Protein AF-A0A1H3NJE5-F1 (afdb_monomer_lite)

Radius of gyration: 24.66 Å; chains: 1; bounding box: 71×72×40 Å

InterPro domains:
  IPR036648 Nitrile hydratase alpha /Thiocyanate hydrolase gamma superfamily [SSF56209] (26-104)

Organism: NCBI:txid576131

Sequence (129 aa):
MTPSKSTALVPFSGTNNTLAKHGSSLHAQPLLAGEDVTLHNREEVRKHLPDILGRALARAWLDPEFERHFSTRPLVALEDSGVHLPSTMLIEVTKSVADRPKIVVYEQQPGSKFKSRVLYLQLVMVAGK

Foldseek 3Di:
DDDDDDDDDDDDPPPPDPPPPPPDDDPLDAALVNAQDADDDLVSCLVPVQSSVVSLVVVVVVDVVLVVCCQVPVQVSNVSNRYHYPPQKDWHWDDDPPAFTKIWIWGHDPPDPDTHTSDMDTDDDDDDD

Structure (mmCIF, N/CA/C/O backbone):
data_AF-A0A1H3NJE5-F1
#
_entry.id   AF-A0A1H3NJE5-F1
#
loop_
_atom_site.group_PDB
_atom_site.id
_atom_site.type_symbol
_atom_site.label_atom_id
_atom_site.label_alt_id
_atom_site.label_comp_id
_atom_site.label_asym_id
_atom_site.label_entity_id
_atom_site.label_seq_id
_atom_site.pdbx_PDB_ins_code
_atom_site.Cartn_x
_atom_site.Cartn_y
_atom_site.Cartn_z
_atom_site.occupancy
_atom_site.B_iso_or_equiv
_atom_site.auth_seq_id
_atom_site.auth_comp_id
_atom_site.auth_asym_id
_atom_site.auth_atom_id
_atom_site.pdbx_PDB_model_num
ATOM 1 N N . MET A 1 1 ? 51.772 -56.158 -25.514 1.00 49.06 1 MET A N 1
ATOM 2 C CA . MET A 1 1 ? 50.384 -56.645 -25.354 1.00 49.06 1 MET A CA 1
ATOM 3 C C . MET A 1 1 ? 49.848 -56.129 -24.026 1.00 49.06 1 MET A C 1
ATOM 5 O O . MET A 1 1 ? 50.225 -56.692 -23.015 1.00 49.06 1 MET A O 1
ATOM 9 N N . THR A 1 2 ? 49.061 -55.048 -24.037 1.00 50.75 2 THR A N 1
ATOM 10 C CA . THR A 1 2 ? 48.253 -54.462 -22.934 1.00 50.75 2 THR A CA 1
ATOM 11 C C . THR A 1 2 ? 47.510 -53.231 -23.515 1.00 50.75 2 THR A C 1
ATOM 13 O O . THR A 1 2 ? 47.952 -52.708 -24.538 1.00 50.75 2 THR A O 1
ATOM 16 N N . PRO A 1 3 ? 46.383 -52.763 -22.948 1.00 51.16 3 PRO A N 1
ATOM 17 C CA . PRO A 1 3 ? 45.066 -53.392 -23.031 1.00 51.16 3 PRO A CA 1
ATOM 18 C C . PRO A 1 3 ? 44.023 -52.479 -23.718 1.00 51.16 3 PRO A C 1
ATOM 20 O O . PRO A 1 3 ? 44.130 -51.254 -23.722 1.00 51.16 3 PRO A O 1
ATOM 23 N N . SER A 1 4 ? 42.985 -53.094 -24.289 1.00 54.62 4 SER A N 1
ATOM 24 C CA . SER A 1 4 ? 41.885 -52.417 -24.988 1.00 54.62 4 SER A CA 1
ATOM 25 C C . SER A 1 4 ? 40.991 -51.644 -24.008 1.00 54.62 4 SER A C 1
ATOM 27 O O . SER A 1 4 ? 40.409 -52.227 -23.092 1.00 54.62 4 SER A O 1
ATOM 29 N N . LYS A 1 5 ? 40.897 -50.321 -24.179 1.00 51.47 5 LYS A N 1
ATOM 30 C CA . LYS A 1 5 ? 40.091 -49.420 -23.344 1.00 51.47 5 LYS A CA 1
ATOM 31 C C . LYS A 1 5 ? 38.664 -49.381 -23.898 1.00 51.47 5 LYS A C 1
ATOM 33 O O . LYS A 1 5 ? 38.393 -48.699 -24.879 1.00 51.47 5 LYS A O 1
ATOM 38 N N . SER A 1 6 ? 37.775 -50.158 -23.288 1.00 57.91 6 SER A N 1
ATOM 39 C CA . SER A 1 6 ? 36.367 -50.263 -23.677 1.00 57.91 6 SER A CA 1
ATOM 40 C C . SER A 1 6 ? 35.619 -48.954 -23.383 1.00 57.91 6 SER A C 1
ATOM 42 O O . SER A 1 6 ? 35.463 -48.571 -22.225 1.00 57.91 6 SER A O 1
ATOM 44 N N . THR A 1 7 ? 35.171 -48.246 -24.422 1.00 64.88 7 THR A N 1
ATOM 45 C CA . THR A 1 7 ? 34.287 -47.071 -24.334 1.00 64.88 7 THR A CA 1
ATOM 46 C C . THR A 1 7 ? 32.840 -47.503 -24.545 1.00 64.88 7 THR A C 1
ATOM 48 O O . THR A 1 7 ? 32.271 -47.306 -25.617 1.00 64.88 7 THR A O 1
ATOM 51 N N . ALA A 1 8 ? 32.246 -48.134 -23.535 1.00 65.69 8 ALA A N 1
ATOM 52 C CA . ALA A 1 8 ? 30.813 -48.403 -23.531 1.00 65.69 8 ALA A CA 1
ATOM 53 C C . ALA A 1 8 ? 30.066 -47.191 -22.951 1.00 65.69 8 ALA A C 1
ATOM 55 O O . ALA A 1 8 ? 30.361 -46.742 -21.843 1.00 65.69 8 ALA A O 1
ATOM 56 N N . LEU A 1 9 ? 29.109 -46.656 -23.711 1.00 61.66 9 LEU A N 1
ATOM 57 C CA . LEU A 1 9 ? 28.190 -45.614 -23.260 1.00 61.66 9 LEU A CA 1
ATOM 58 C C . LEU A 1 9 ? 27.214 -46.217 -22.242 1.00 61.66 9 LEU A C 1
ATOM 60 O O . LEU A 1 9 ? 26.449 -47.122 -22.570 1.00 61.66 9 LEU A O 1
ATOM 64 N N . VAL A 1 10 ? 27.253 -45.721 -21.006 1.00 57.97 10 VAL A N 1
ATOM 65 C CA . VAL A 1 10 ? 26.318 -46.111 -19.945 1.00 57.97 10 VAL A CA 1
ATOM 66 C C . VAL A 1 10 ? 25.054 -45.256 -20.083 1.00 57.97 10 VAL A C 1
ATOM 68 O O . VAL A 1 10 ? 25.169 -44.028 -20.095 1.00 57.97 10 VAL A O 1
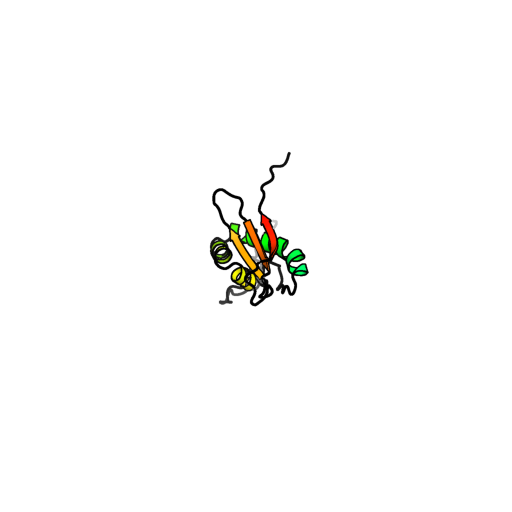ATOM 71 N N . PRO A 1 11 ? 23.850 -45.845 -20.187 1.00 56.44 11 PRO A N 1
ATOM 72 C CA . PRO A 1 11 ? 22.622 -45.068 -20.206 1.00 56.44 11 PRO A CA 1
ATOM 73 C C . PRO A 1 11 ? 22.401 -44.433 -18.829 1.00 56.44 11 PRO A C 1
ATOM 75 O O . PRO A 1 11 ? 22.252 -45.122 -17.820 1.00 56.44 11 PRO A O 1
ATOM 78 N N . PHE A 1 12 ? 22.381 -43.102 -18.789 1.00 52.62 12 PHE A N 1
ATOM 79 C CA . PHE A 1 12 ? 21.928 -42.359 -17.623 1.00 52.62 12 PHE A CA 1
ATOM 80 C C . PHE A 1 12 ? 20.402 -42.478 -17.577 1.00 52.62 12 PHE A C 1
ATOM 82 O O . PHE A 1 12 ? 19.715 -42.001 -18.481 1.00 52.62 12 PHE A O 1
ATOM 89 N N . SER A 1 13 ? 19.866 -43.154 -16.559 1.00 52.12 13 SER A N 1
ATOM 90 C CA . SER A 1 13 ? 18.427 -43.146 -16.299 1.00 52.12 13 SER A CA 1
ATOM 91 C C . SER A 1 13 ? 18.047 -41.720 -15.926 1.00 52.12 13 SER A C 1
ATOM 93 O O . SER A 1 13 ? 18.290 -41.277 -14.805 1.00 52.12 13 SER A O 1
ATOM 95 N N . GLY A 1 14 ? 17.519 -40.981 -16.899 1.00 47.94 14 GLY A N 1
ATOM 96 C CA . GLY A 1 14 ? 16.994 -39.645 -16.696 1.00 47.94 14 GLY A CA 1
ATOM 97 C C . GLY A 1 14 ? 15.845 -39.710 -15.703 1.00 47.94 14 GLY A C 1
ATOM 98 O O . GLY A 1 14 ? 14.702 -39.961 -16.080 1.00 47.94 14 GLY A O 1
ATOM 99 N N . THR A 1 15 ? 16.138 -39.450 -14.431 1.00 54.44 15 THR A N 1
ATOM 100 C CA . THR A 1 15 ? 15.153 -38.900 -13.505 1.00 54.44 15 THR A CA 1
ATOM 101 C C . THR A 1 15 ? 14.836 -37.508 -14.027 1.00 54.44 15 THR A C 1
ATOM 103 O O . THR A 1 15 ? 15.405 -36.506 -13.595 1.00 54.44 15 THR A O 1
ATOM 106 N N . ASN A 1 16 ? 13.976 -37.455 -15.041 1.00 50.56 16 ASN A N 1
ATOM 107 C CA . ASN A 1 16 ? 13.441 -36.211 -15.545 1.00 50.56 16 ASN A CA 1
ATOM 108 C C . ASN A 1 16 ? 12.477 -35.717 -14.480 1.00 50.56 16 ASN A C 1
ATOM 110 O O . ASN A 1 16 ? 11.303 -36.082 -14.442 1.00 50.56 16 ASN A O 1
ATOM 114 N N . ASN A 1 17 ? 13.065 -34.931 -13.579 1.00 54.47 17 ASN A N 1
ATOM 115 C CA . ASN A 1 17 ? 12.429 -33.927 -12.758 1.00 54.47 17 ASN A CA 1
ATOM 116 C C . ASN A 1 17 ? 11.204 -33.423 -13.520 1.00 54.47 17 ASN A C 1
ATOM 118 O O . ASN A 1 17 ? 11.340 -32.903 -14.632 1.00 54.47 17 ASN A O 1
ATOM 122 N N . THR A 1 18 ? 10.013 -33.684 -12.987 1.00 46.56 18 THR A N 1
ATOM 123 C CA . THR A 1 18 ? 8.767 -33.224 -13.581 1.00 46.56 18 THR A CA 1
ATOM 124 C C . THR A 1 18 ? 8.809 -31.705 -13.562 1.00 46.56 18 THR A C 1
ATOM 126 O O . THR A 1 18 ? 8.432 -31.077 -12.576 1.00 46.56 18 THR A O 1
ATOM 129 N N . LEU A 1 19 ? 9.315 -31.115 -14.646 1.00 51.72 19 LEU A N 1
ATOM 130 C CA . LEU A 1 19 ? 9.046 -29.744 -15.029 1.00 51.72 19 LEU A CA 1
ATOM 131 C C . LEU A 1 19 ? 7.531 -29.633 -14.999 1.00 51.72 19 LEU A C 1
ATOM 133 O O . LEU A 1 19 ? 6.845 -30.189 -15.861 1.00 51.72 19 LEU A O 1
ATOM 137 N N . ALA A 1 20 ? 7.030 -29.022 -13.925 1.00 50.72 20 ALA A N 1
ATOM 138 C CA . ALA A 1 20 ? 5.627 -28.753 -13.738 1.00 50.72 20 ALA A CA 1
ATOM 139 C C . ALA A 1 20 ? 5.157 -28.063 -15.011 1.00 50.72 20 ALA A C 1
ATOM 141 O O . ALA A 1 20 ? 5.570 -26.951 -15.344 1.00 50.72 20 ALA A O 1
ATOM 142 N N . LYS A 1 21 ? 4.361 -28.814 -15.765 1.00 42.66 21 LYS A N 1
ATOM 143 C CA . LYS A 1 21 ? 3.643 -28.378 -16.944 1.00 42.66 21 LYS A CA 1
ATOM 144 C C . LYS A 1 21 ? 2.975 -27.067 -16.537 1.00 42.66 21 LYS A C 1
ATOM 146 O O . LYS A 1 21 ? 2.066 -27.094 -15.712 1.00 42.66 21 LYS A O 1
ATOM 151 N N . HIS A 1 22 ? 3.455 -25.936 -17.055 1.00 40.53 22 HIS A N 1
ATOM 152 C CA . HIS A 1 22 ? 2.790 -24.638 -16.934 1.00 40.53 22 HIS A CA 1
ATOM 153 C C . HIS A 1 22 ? 1.521 -24.706 -17.798 1.00 40.53 22 HIS A C 1
ATOM 155 O O . HIS A 1 22 ? 1.410 -24.114 -18.866 1.00 40.53 22 HIS A O 1
ATOM 161 N N . GLY A 1 23 ? 0.590 -25.564 -17.386 1.00 34.81 23 GLY A N 1
ATOM 162 C CA . GLY A 1 23 ? -0.778 -25.536 -17.841 1.00 34.81 23 GLY A CA 1
ATOM 163 C C . GLY A 1 23 ? -1.404 -24.342 -17.158 1.00 34.81 23 GLY A C 1
ATOM 164 O O . GLY A 1 23 ? -1.546 -24.368 -15.944 1.00 34.81 23 GLY A O 1
ATOM 165 N N . SER A 1 24 ? -1.672 -23.301 -17.943 1.00 46.28 24 SER A N 1
ATOM 166 C CA . SER A 1 24 ? -2.752 -22.325 -17.785 1.00 46.28 24 SER A CA 1
ATOM 167 C C . SER A 1 24 ? -3.399 -22.275 -16.394 1.00 46.28 24 SER A C 1
ATOM 169 O O . SER A 1 24 ? -4.583 -22.560 -16.241 1.00 46.28 24 SER A O 1
ATOM 171 N N . SER A 1 25 ? -2.621 -21.920 -15.376 1.00 41.22 25 SER A N 1
ATOM 172 C CA . SER A 1 25 ? -3.142 -21.539 -14.075 1.00 41.22 25 SER A CA 1
ATOM 173 C C . SER A 1 25 ? -3.239 -20.033 -14.124 1.00 41.22 25 SER A C 1
ATOM 175 O O . SER A 1 25 ? -2.255 -19.375 -14.462 1.00 41.22 25 SER A O 1
ATOM 177 N N . LEU A 1 26 ? -4.424 -19.505 -13.829 1.00 46.12 26 LEU A N 1
ATOM 178 C CA . LEU A 1 26 ? -4.655 -18.111 -13.455 1.00 46.12 26 LEU A CA 1
ATOM 179 C C . LEU A 1 26 ? -3.388 -17.575 -12.780 1.00 46.12 26 LEU A C 1
ATOM 181 O O . LEU A 1 26 ? -2.938 -18.205 -11.823 1.00 46.12 26 LEU A O 1
ATOM 185 N N . HIS A 1 27 ? -2.766 -16.533 -13.346 1.00 45.84 27 HIS A N 1
ATOM 186 C CA . HIS A 1 27 ? -1.509 -15.960 -12.862 1.00 45.84 27 HIS A CA 1
ATOM 187 C C . HIS A 1 27 ? -1.581 -15.795 -11.341 1.00 45.84 27 HIS A C 1
ATOM 189 O O . HIS A 1 27 ? -2.172 -14.834 -10.855 1.00 45.84 27 HIS A O 1
ATOM 195 N N . ALA A 1 28 ? -1.018 -16.745 -10.590 1.00 56.28 28 ALA A N 1
ATOM 196 C CA . ALA A 1 28 ? -0.899 -16.628 -9.151 1.00 56.28 28 ALA A CA 1
ATOM 197 C C . ALA A 1 28 ? 0.128 -15.522 -8.941 1.00 56.28 28 ALA A C 1
ATOM 199 O O . ALA A 1 28 ? 1.331 -15.737 -9.112 1.00 56.28 28 ALA A O 1
ATOM 200 N N . GLN A 1 29 ? -0.358 -14.302 -8.723 1.00 64.81 29 GLN A N 1
ATOM 201 C CA . GLN A 1 29 ? 0.517 -13.176 -8.473 1.00 64.81 29 GLN A CA 1
ATOM 202 C C . GLN A 1 29 ? 1.359 -13.501 -7.234 1.00 64.81 29 GLN A C 1
ATOM 204 O O . GLN A 1 29 ? 0.839 -14.079 -6.277 1.00 64.81 29 GLN A O 1
ATOM 209 N N . PRO A 1 30 ? 2.660 -13.178 -7.236 1.00 71.75 30 PRO A N 1
ATOM 210 C CA . PRO A 1 30 ? 3.498 -13.429 -6.077 1.00 71.75 30 PRO A CA 1
ATOM 211 C C . PRO A 1 30 ? 2.934 -12.683 -4.861 1.00 71.75 30 PRO A C 1
ATOM 213 O O . PRO A 1 30 ? 2.725 -11.467 -4.917 1.00 71.75 30 PRO A O 1
ATOM 216 N N . LEU A 1 31 ? 2.689 -13.428 -3.779 1.00 81.06 31 LEU A N 1
ATOM 217 C CA . LEU A 1 31 ? 2.124 -12.904 -2.536 1.00 81.06 31 LEU A CA 1
ATOM 218 C C . LEU A 1 31 ? 3.062 -11.859 -1.933 1.00 81.06 31 LEU A C 1
ATOM 220 O O . LEU A 1 31 ? 4.252 -12.116 -1.736 1.00 81.06 31 LEU A O 1
ATOM 224 N N . LEU A 1 32 ? 2.529 -10.682 -1.603 1.00 79.31 32 LEU A N 1
ATOM 225 C CA . LEU A 1 32 ? 3.351 -9.586 -1.084 1.00 79.31 32 LEU A CA 1
ATOM 226 C C . LEU A 1 32 ? 3.864 -9.854 0.325 1.00 79.31 32 LEU A C 1
ATOM 228 O O . LEU A 1 32 ? 4.929 -9.357 0.663 1.00 79.31 32 LEU A O 1
ATOM 232 N N . ALA A 1 33 ? 3.142 -10.611 1.148 1.00 72.75 33 ALA A N 1
ATOM 233 C CA . ALA A 1 33 ? 3.570 -10.981 2.496 1.00 72.75 33 ALA A CA 1
ATOM 234 C C . ALA A 1 33 ? 4.175 -12.396 2.576 1.00 72.75 33 ALA A C 1
ATOM 236 O O . ALA A 1 33 ? 4.537 -12.839 3.659 1.00 72.75 33 ALA A O 1
ATOM 237 N N . GLY A 1 34 ? 4.298 -13.104 1.446 1.00 77.94 34 GLY A N 1
ATOM 238 C CA . GLY A 1 34 ? 4.674 -14.524 1.400 1.00 77.94 34 GLY A CA 1
ATOM 239 C C . GLY A 1 34 ? 3.528 -15.483 1.748 1.00 77.94 34 GLY A C 1
ATOM 240 O O . GLY A 1 34 ? 3.544 -16.629 1.309 1.00 77.94 34 GLY A O 1
ATOM 241 N N . GLU A 1 35 ? 2.512 -14.994 2.453 1.00 81.38 35 GLU A N 1
ATOM 242 C CA . GLU A 1 35 ? 1.254 -15.666 2.768 1.00 81.38 35 GLU A CA 1
ATOM 243 C C . GLU A 1 35 ? 0.070 -14.713 2.546 1.00 81.38 35 GLU A C 1
ATOM 245 O O . GLU A 1 35 ? 0.267 -13.522 2.283 1.00 81.38 35 GLU A O 1
ATOM 250 N N . ASP A 1 36 ? -1.146 -15.250 2.626 1.00 87.31 36 ASP A N 1
ATOM 251 C CA . ASP A 1 36 ? -2.374 -14.459 2.598 1.00 87.31 36 ASP A CA 1
ATOM 252 C C . ASP A 1 36 ? -2.593 -13.807 3.974 1.00 87.31 36 ASP A C 1
ATOM 254 O O . ASP A 1 36 ? -2.685 -14.494 4.995 1.00 87.31 36 ASP A O 1
ATOM 258 N N . VAL A 1 37 ? -2.612 -12.474 4.017 1.00 88.81 37 VAL A N 1
ATOM 259 C CA . VAL A 1 37 ? -2.680 -11.684 5.248 1.00 88.81 37 VAL A CA 1
ATOM 260 C C . VAL A 1 37 ? -3.941 -10.838 5.240 1.00 88.81 37 VAL A C 1
ATOM 262 O O . VAL A 1 37 ? -4.090 -9.909 4.446 1.00 88.81 37 VAL A O 1
ATOM 265 N N . THR A 1 38 ? -4.819 -11.101 6.205 1.00 91.31 38 THR A N 1
ATOM 266 C CA . THR A 1 38 ? -5.989 -10.264 6.477 1.00 91.31 38 THR A CA 1
ATOM 267 C C . THR A 1 38 ? -5.740 -9.406 7.710 1.00 91.31 38 THR A C 1
ATOM 269 O O . THR A 1 38 ? -5.462 -9.921 8.789 1.00 91.31 38 THR A O 1
ATOM 272 N N . LEU A 1 39 ? -5.837 -8.088 7.546 1.00 90.44 39 LEU A N 1
ATOM 273 C CA . LEU A 1 39 ? -5.696 -7.107 8.618 1.00 90.44 39 LEU A CA 1
ATOM 274 C C . LEU A 1 39 ? -7.092 -6.663 9.062 1.00 90.44 39 LEU A C 1
ATOM 276 O O . LEU A 1 39 ? -7.913 -6.259 8.237 1.00 90.44 39 LEU A O 1
ATOM 280 N N . HIS A 1 40 ? -7.369 -6.717 10.363 1.00 89.19 40 HIS A N 1
ATOM 281 C CA . HIS A 1 40 ? -8.714 -6.455 10.886 1.00 89.19 40 HIS A CA 1
ATOM 282 C C . HIS A 1 40 ? -8.857 -5.086 11.549 1.00 89.19 40 HIS A C 1
ATOM 284 O O . HIS A 1 40 ? -9.947 -4.514 11.555 1.00 89.19 40 HIS A O 1
ATOM 290 N N . ASN A 1 41 ? -7.774 -4.553 12.114 1.00 88.94 41 ASN A N 1
ATOM 291 C CA . ASN A 1 41 ? -7.799 -3.329 12.909 1.00 88.94 41 ASN A CA 1
ATOM 292 C C . ASN A 1 41 ? -6.682 -2.348 12.517 1.00 88.94 41 ASN A C 1
ATOM 294 O O . ASN A 1 41 ? -5.761 -2.647 11.752 1.00 88.94 41 ASN A O 1
ATOM 298 N N . ARG A 1 42 ? -6.786 -1.130 13.050 1.00 89.00 42 ARG A N 1
ATOM 299 C CA . ARG A 1 42 ? -5.844 -0.037 12.796 1.00 89.00 42 ARG A CA 1
ATOM 300 C C . ARG A 1 42 ? -4.437 -0.362 13.306 1.00 89.00 42 ARG A C 1
ATOM 302 O O . ARG A 1 42 ? -3.450 0.051 12.693 1.00 89.00 42 ARG A O 1
ATOM 309 N N . GLU A 1 43 ? -4.333 -1.065 14.425 1.00 89.62 43 GLU A N 1
ATOM 310 C CA . GLU A 1 43 ? -3.079 -1.413 15.090 1.00 89.62 43 GLU A CA 1
ATOM 311 C C . GLU A 1 43 ? -2.251 -2.393 14.246 1.00 89.62 43 GLU A C 1
ATOM 313 O O . GLU A 1 43 ? -1.058 -2.167 14.029 1.00 89.62 43 GLU A O 1
ATOM 318 N N . GLU A 1 44 ? -2.890 -3.429 13.706 1.00 90.81 44 GLU A N 1
ATOM 319 C CA . GLU A 1 44 ? -2.309 -4.405 12.780 1.00 90.81 44 GLU A CA 1
ATOM 320 C C . GLU A 1 44 ? -1.874 -3.737 11.484 1.00 90.81 44 GLU A C 1
ATOM 322 O O . GLU A 1 44 ? -0.739 -3.933 11.044 1.00 90.81 44 GLU A O 1
ATOM 327 N N . VAL A 1 45 ? -2.728 -2.877 10.920 1.00 91.00 45 VAL A N 1
ATOM 328 C CA . VAL A 1 45 ? -2.377 -2.071 9.748 1.00 91.00 45 VAL A CA 1
ATOM 329 C C . VAL A 1 45 ? -1.121 -1.253 10.027 1.00 91.00 45 VAL A C 1
ATOM 331 O O . VAL A 1 45 ? -0.171 -1.287 9.251 1.00 91.00 45 VAL A O 1
ATOM 334 N N . ARG A 1 46 ? -1.042 -0.567 11.167 1.00 90.06 46 ARG A N 1
ATOM 335 C CA . ARG A 1 46 ? 0.139 0.234 11.508 1.00 90.06 46 ARG A CA 1
ATOM 336 C C . ARG A 1 46 ? 1.403 -0.609 11.706 1.00 90.06 46 ARG A C 1
ATOM 338 O O . ARG A 1 46 ? 2.495 -0.116 11.424 1.00 90.06 46 ARG A O 1
ATOM 345 N N . LYS A 1 47 ? 1.267 -1.842 12.196 1.00 91.00 47 LYS A N 1
ATOM 346 C CA . LYS A 1 47 ? 2.388 -2.740 12.497 1.00 91.00 47 LYS A CA 1
ATOM 347 C C . LYS A 1 47 ? 2.925 -3.463 11.258 1.00 91.00 47 LYS A C 1
ATOM 349 O O . LYS A 1 47 ? 4.139 -3.534 11.095 1.00 91.00 47 LYS A O 1
ATOM 354 N N . HIS A 1 48 ? 2.046 -3.987 10.406 1.00 90.81 48 HIS A N 1
ATOM 355 C CA . HIS A 1 48 ? 2.410 -4.893 9.308 1.00 90.81 48 HIS A CA 1
ATOM 356 C C . HIS A 1 48 ? 2.436 -4.210 7.939 1.00 90.81 48 HIS A C 1
ATOM 358 O O . HIS A 1 48 ? 3.282 -4.531 7.101 1.00 90.81 48 HIS A O 1
ATOM 364 N N . LEU A 1 49 ? 1.550 -3.236 7.708 1.00 91.25 49 LEU A N 1
ATOM 365 C CA . LEU A 1 49 ? 1.420 -2.602 6.399 1.00 91.25 49 LEU A CA 1
ATOM 366 C C . LEU A 1 49 ? 2.698 -1.880 5.925 1.00 91.25 49 LEU A C 1
ATOM 368 O O . LEU A 1 49 ? 2.967 -1.954 4.731 1.00 91.25 49 LEU A O 1
ATOM 372 N N . PRO A 1 50 ? 3.529 -1.233 6.774 1.00 91.25 50 PRO A N 1
ATOM 373 C CA . PRO A 1 50 ? 4.766 -0.600 6.304 1.00 91.25 50 PRO A CA 1
ATOM 374 C C . PRO A 1 50 ? 5.724 -1.558 5.585 1.00 91.25 50 PRO A C 1
ATOM 376 O O . PRO A 1 50 ? 6.289 -1.207 4.552 1.00 91.25 50 PRO A O 1
ATOM 379 N N . ASP A 1 51 ? 5.883 -2.770 6.113 1.00 90.19 51 ASP A N 1
ATOM 380 C CA . ASP A 1 51 ? 6.772 -3.795 5.564 1.00 90.19 51 ASP A CA 1
ATOM 381 C C . ASP A 1 51 ? 6.204 -4.393 4.262 1.00 90.19 51 ASP A C 1
ATOM 383 O O . ASP A 1 51 ? 6.903 -4.505 3.252 1.00 90.19 51 ASP A O 1
ATOM 387 N N . ILE A 1 52 ? 4.892 -4.656 4.234 1.00 92.00 52 ILE A N 1
ATOM 388 C CA . ILE A 1 52 ? 4.165 -5.095 3.031 1.00 92.00 52 ILE A CA 1
ATOM 389 C C . ILE A 1 52 ? 4.253 -4.046 1.916 1.00 92.00 52 ILE A C 1
ATOM 391 O O . ILE A 1 52 ? 4.567 -4.378 0.773 1.00 92.00 52 ILE A O 1
ATOM 395 N N . LEU A 1 53 ? 4.015 -2.772 2.237 1.00 90.62 53 LEU A N 1
ATOM 396 C CA . LEU A 1 53 ? 4.134 -1.669 1.283 1.00 90.62 53 LEU A CA 1
ATOM 397 C C . LEU A 1 53 ? 5.576 -1.508 0.790 1.00 90.62 53 LEU A C 1
ATOM 399 O O . LEU A 1 53 ? 5.778 -1.175 -0.374 1.00 90.62 53 LEU A O 1
ATOM 403 N N . GLY A 1 54 ? 6.575 -1.784 1.634 1.00 88.06 54 GLY A N 1
ATOM 404 C CA . GLY A 1 54 ? 7.979 -1.843 1.226 1.00 88.06 54 GLY A CA 1
ATOM 405 C C . GLY A 1 54 ? 8.226 -2.894 0.139 1.00 88.06 54 GLY A C 1
ATOM 406 O O . GLY A 1 54 ? 8.827 -2.586 -0.892 1.00 88.06 54 GLY A O 1
ATOM 407 N N . ARG A 1 55 ? 7.695 -4.110 0.316 1.00 89.44 55 ARG A N 1
ATOM 408 C CA . ARG A 1 55 ? 7.754 -5.171 -0.706 1.00 89.44 55 ARG A CA 1
ATOM 409 C C . ARG A 1 55 ? 6.961 -4.820 -1.965 1.00 89.44 55 ARG A C 1
ATOM 411 O O . ARG A 1 55 ? 7.452 -5.055 -3.067 1.00 89.44 55 ARG A O 1
ATOM 418 N N . ALA A 1 56 ? 5.787 -4.205 -1.820 1.00 89.62 56 ALA A N 1
ATOM 419 C CA . ALA A 1 56 ? 4.978 -3.742 -2.949 1.00 89.62 56 ALA A CA 1
ATOM 420 C C . ALA A 1 56 ? 5.728 -2.701 -3.789 1.00 89.62 56 ALA A C 1
ATOM 422 O O . ALA A 1 56 ? 5.768 -2.797 -5.012 1.00 89.62 56 ALA A O 1
ATOM 423 N N . LEU A 1 57 ? 6.390 -1.747 -3.133 1.00 86.88 57 LEU A N 1
ATOM 424 C CA . LEU A 1 57 ? 7.222 -0.745 -3.794 1.00 86.88 57 LEU A CA 1
ATOM 425 C C . LEU A 1 57 ? 8.414 -1.375 -4.521 1.00 86.88 57 LEU A C 1
ATOM 427 O O . LEU A 1 57 ? 8.695 -1.002 -5.657 1.00 86.88 57 LEU A O 1
ATOM 431 N N . ALA A 1 58 ? 9.085 -2.349 -3.902 1.00 86.88 58 ALA A N 1
ATOM 432 C CA . ALA A 1 58 ? 10.168 -3.082 -4.551 1.00 86.88 58 ALA A CA 1
ATOM 433 C C . ALA A 1 58 ? 9.674 -3.855 -5.788 1.00 86.88 58 ALA A C 1
ATOM 435 O O . ALA A 1 58 ? 10.315 -3.808 -6.837 1.00 86.88 58 ALA A O 1
ATOM 436 N N . ARG A 1 59 ? 8.504 -4.506 -5.709 1.00 87.88 59 ARG A N 1
ATOM 437 C CA . ARG A 1 59 ? 7.875 -5.169 -6.863 1.00 87.88 59 ARG A CA 1
ATOM 438 C C . ARG A 1 59 ? 7.523 -4.168 -7.961 1.00 87.88 59 ARG A C 1
ATOM 440 O O . ARG A 1 59 ? 7.831 -4.423 -9.118 1.00 87.88 59 ARG A O 1
ATOM 447 N N . ALA A 1 60 ? 6.963 -3.014 -7.609 1.00 87.50 60 ALA A N 1
ATOM 448 C CA . ALA A 1 60 ? 6.638 -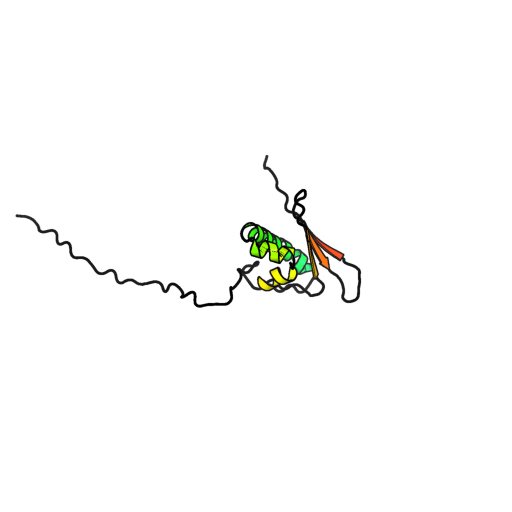1.947 -8.554 1.00 87.50 60 ALA A CA 1
ATOM 449 C C . ALA A 1 60 ? 7.871 -1.388 -9.295 1.00 87.50 60 ALA A C 1
ATOM 451 O O . ALA A 1 60 ? 7.737 -0.816 -10.372 1.00 87.50 60 ALA A O 1
ATOM 452 N N . TRP A 1 61 ? 9.084 -1.554 -8.761 1.00 84.75 61 TRP A N 1
ATOM 453 C CA . TRP A 1 61 ? 10.308 -1.210 -9.494 1.00 84.75 61 TRP A CA 1
ATOM 454 C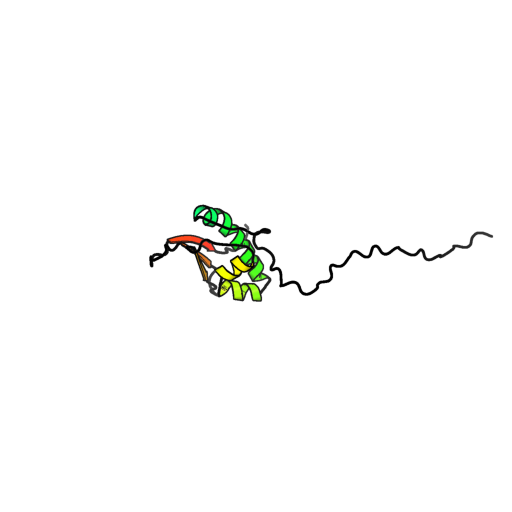 C . TRP A 1 61 ? 10.703 -2.244 -10.550 1.00 84.75 61 TRP A C 1
ATOM 456 O O . TRP A 1 61 ? 11.348 -1.887 -11.532 1.00 84.75 61 TRP A O 1
ATOM 466 N N . LEU A 1 62 ? 10.344 -3.511 -10.349 1.00 84.75 62 LEU A N 1
ATOM 467 C CA . LEU A 1 62 ? 10.707 -4.618 -11.238 1.00 84.75 62 LEU A CA 1
ATOM 468 C C . LEU A 1 62 ? 9.608 -4.937 -12.259 1.00 84.75 62 LEU A C 1
ATOM 470 O O . LEU A 1 62 ? 9.899 -5.461 -13.330 1.00 84.75 62 LEU A O 1
ATOM 474 N N . ASP A 1 63 ? 8.359 -4.621 -11.923 1.00 89.69 63 ASP A N 1
ATOM 475 C CA . ASP A 1 63 ? 7.162 -4.963 -12.683 1.00 89.69 63 ASP A CA 1
ATOM 476 C C . ASP A 1 63 ? 6.360 -3.687 -13.021 1.00 89.69 63 ASP A C 1
ATOM 478 O O . ASP A 1 63 ? 5.602 -3.183 -12.182 1.00 89.69 63 ASP A O 1
ATOM 482 N N . PRO A 1 64 ? 6.508 -3.148 -14.249 1.00 88.00 64 PRO A N 1
ATOM 483 C CA . PRO A 1 64 ? 5.792 -1.951 -14.693 1.00 88.00 64 PRO A CA 1
ATOM 484 C C . PRO A 1 64 ? 4.270 -2.126 -14.769 1.00 88.00 64 PRO A C 1
ATOM 486 O O . PRO A 1 64 ? 3.527 -1.144 -14.698 1.00 88.00 64 PRO A O 1
ATOM 489 N N . GLU A 1 65 ? 3.781 -3.355 -14.950 1.00 90.44 65 GLU A N 1
ATOM 490 C CA . GLU A 1 65 ? 2.346 -3.625 -14.984 1.00 90.44 65 GLU A CA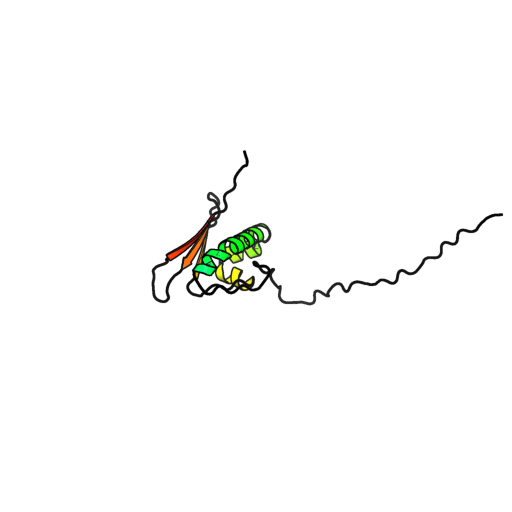 1
ATOM 491 C C . GLU A 1 65 ? 1.758 -3.529 -13.579 1.00 90.44 65 GLU A C 1
ATOM 493 O O . GLU A 1 65 ? 0.775 -2.806 -13.371 1.00 90.44 65 GLU A O 1
ATOM 498 N N . PHE A 1 66 ? 2.413 -4.171 -12.609 1.00 90.31 66 PHE A N 1
ATOM 499 C CA . PHE A 1 66 ? 2.061 -4.028 -11.202 1.00 90.31 66 PHE A CA 1
ATOM 500 C C . PHE A 1 66 ? 2.181 -2.574 -10.740 1.00 90.31 66 PHE A C 1
ATOM 502 O O . PHE A 1 66 ? 1.295 -2.089 -10.048 1.00 90.31 66 PHE A O 1
ATOM 509 N N . GLU A 1 67 ? 3.216 -1.842 -11.153 1.00 89.62 67 GLU A N 1
ATOM 510 C CA . GLU A 1 67 ? 3.388 -0.427 -10.798 1.00 89.62 67 GLU A CA 1
ATOM 511 C C . GLU A 1 67 ? 2.211 0.443 -11.246 1.00 89.62 67 GLU A C 1
ATOM 513 O O . GLU A 1 67 ? 1.674 1.228 -10.456 1.00 89.62 67 GLU A O 1
ATOM 518 N N . ARG A 1 68 ? 1.770 0.270 -12.498 1.00 90.94 68 ARG A N 1
ATOM 519 C CA . ARG A 1 68 ? 0.605 0.974 -13.042 1.00 90.94 68 ARG A CA 1
ATOM 520 C C . ARG A 1 68 ? -0.663 0.594 -12.283 1.00 90.94 68 ARG A C 1
ATOM 522 O O . ARG A 1 68 ? -1.482 1.464 -11.970 1.00 90.94 68 ARG A O 1
ATOM 529 N N . HIS A 1 69 ? -0.835 -0.694 -11.986 1.00 91.75 69 HIS A N 1
ATOM 530 C CA . HIS A 1 69 ? -2.004 -1.176 -11.260 1.00 91.75 69 HIS A CA 1
ATOM 531 C C . HIS A 1 69 ? -2.033 -0.645 -9.820 1.00 91.75 69 HIS A C 1
ATOM 533 O O . HIS A 1 69 ? -3.025 -0.054 -9.400 1.00 91.75 69 HIS A O 1
ATOM 539 N N . PHE A 1 70 ? -0.920 -0.751 -9.100 1.00 90.88 70 PHE A N 1
ATOM 540 C CA . PHE A 1 70 ? -0.768 -0.287 -7.725 1.00 90.88 70 PHE A CA 1
ATOM 541 C C . PHE A 1 70 ? -0.939 1.231 -7.599 1.00 90.88 70 PHE A C 1
ATOM 543 O O . PHE A 1 70 ? -1.538 1.709 -6.639 1.00 90.88 70 PHE A O 1
ATOM 550 N N . SER A 1 71 ? -0.484 2.003 -8.588 1.00 88.75 71 SER A N 1
ATOM 551 C CA . SER A 1 71 ? -0.632 3.464 -8.578 1.00 88.75 71 SER A CA 1
ATOM 552 C C . SER A 1 71 ? -2.066 3.930 -8.861 1.00 88.75 71 SER A C 1
ATOM 554 O O . SER A 1 71 ? -2.479 4.978 -8.370 1.00 88.75 71 SER A O 1
ATOM 556 N N . THR A 1 72 ? -2.834 3.175 -9.653 1.00 91.19 72 THR A N 1
ATOM 557 C CA . THR A 1 72 ? -4.221 3.532 -10.011 1.00 91.19 72 THR A CA 1
ATOM 558 C C . THR A 1 72 ? -5.257 2.954 -9.050 1.00 91.19 72 THR A C 1
ATOM 560 O O . THR A 1 72 ? -6.255 3.611 -8.751 1.00 91.19 72 THR A O 1
ATOM 563 N N . ARG A 1 73 ? -5.042 1.726 -8.570 1.00 92.44 73 ARG A N 1
ATOM 564 C CA . ARG A 1 73 ? -5.946 0.983 -7.683 1.00 92.44 73 ARG A CA 1
ATOM 565 C C . ARG A 1 73 ? -5.145 0.249 -6.594 1.00 92.44 73 ARG A C 1
ATOM 567 O O . ARG A 1 73 ? -5.104 -0.980 -6.591 1.00 92.44 73 ARG A O 1
ATOM 574 N N . PRO A 1 74 ? -4.542 0.972 -5.633 1.00 92.50 74 PRO A N 1
ATOM 575 C CA . PRO A 1 74 ? -3.642 0.379 -4.640 1.00 92.50 74 PRO A CA 1
ATOM 576 C C . PRO A 1 74 ? -4.304 -0.699 -3.779 1.00 92.50 74 PRO A C 1
ATOM 578 O O . PRO A 1 74 ? -3.688 -1.724 -3.522 1.00 92.50 74 PRO A O 1
ATOM 581 N N . LEU A 1 75 ? -5.561 -0.503 -3.360 1.00 92.69 75 LEU A N 1
ATOM 582 C CA . LEU A 1 75 ? -6.282 -1.492 -2.549 1.00 92.69 75 LEU A CA 1
ATOM 583 C C . LEU A 1 75 ? -6.500 -2.809 -3.303 1.00 92.69 75 LEU A C 1
ATOM 585 O O . LEU A 1 75 ? -6.243 -3.868 -2.748 1.00 92.69 75 LEU A O 1
ATOM 589 N N . VAL A 1 76 ? -6.904 -2.731 -4.575 1.00 92.44 76 VAL A N 1
ATOM 590 C CA . VAL A 1 76 ? -7.134 -3.921 -5.412 1.00 92.44 76 VAL A CA 1
ATOM 591 C C . VAL A 1 76 ? -5.817 -4.632 -5.706 1.00 92.44 76 VAL A C 1
ATOM 593 O O . VAL A 1 76 ? -5.733 -5.844 -5.595 1.00 92.44 76 VAL A O 1
ATOM 596 N N . ALA A 1 77 ? -4.753 -3.884 -6.005 1.00 92.12 77 ALA A N 1
ATOM 597 C CA . ALA A 1 77 ? -3.437 -4.470 -6.239 1.00 92.12 77 ALA A CA 1
ATOM 598 C C . ALA A 1 77 ? -2.865 -5.189 -4.998 1.00 92.12 77 ALA A C 1
ATOM 600 O O . ALA A 1 77 ? -2.143 -6.179 -5.141 1.00 92.12 77 ALA A O 1
ATOM 601 N N . LEU A 1 78 ? -3.168 -4.699 -3.790 1.00 91.75 78 LEU A N 1
ATOM 602 C CA . LEU A 1 78 ? -2.820 -5.376 -2.537 1.00 91.75 78 LEU A CA 1
ATOM 603 C C . LEU A 1 78 ? -3.659 -6.640 -2.329 1.00 91.75 78 LEU A C 1
ATOM 605 O O . LEU A 1 78 ? -3.090 -7.685 -2.025 1.00 91.75 78 LEU A O 1
ATOM 609 N N . GLU A 1 79 ? -4.968 -6.556 -2.553 1.00 92.00 79 GLU A N 1
ATOM 610 C CA . GLU A 1 79 ? -5.898 -7.684 -2.447 1.00 92.00 79 GLU A CA 1
ATOM 611 C C . GLU A 1 79 ? -5.524 -8.823 -3.408 1.00 92.00 79 GLU A C 1
ATOM 613 O O . GLU A 1 79 ? -5.341 -9.957 -2.975 1.00 92.00 79 GLU A O 1
ATOM 618 N N . ASP A 1 80 ? -5.263 -8.505 -4.679 1.00 90.62 80 ASP A N 1
ATOM 619 C CA . ASP A 1 80 ? -4.791 -9.456 -5.697 1.00 90.62 80 ASP A CA 1
ATOM 620 C C . ASP A 1 80 ? -3.460 -10.128 -5.325 1.00 90.62 80 ASP A C 1
ATOM 622 O O . ASP A 1 80 ? -3.107 -11.179 -5.862 1.00 90.62 80 ASP A O 1
ATOM 626 N N . SER A 1 81 ? -2.697 -9.502 -4.429 1.00 87.56 81 SER A N 1
ATOM 627 C CA . SER A 1 81 ? -1.424 -10.018 -3.934 1.00 87.56 81 SER A CA 1
ATOM 628 C C . SER A 1 81 ? -1.526 -10.647 -2.535 1.00 87.56 81 SER A C 1
ATOM 630 O O . SER A 1 81 ? -0.489 -10.833 -1.887 1.00 87.56 81 SER A O 1
ATOM 632 N N . GLY A 1 82 ? -2.744 -10.961 -2.075 1.00 89.75 82 GLY A N 1
ATOM 633 C CA . GLY A 1 82 ? -3.030 -11.643 -0.808 1.00 89.75 82 GLY A CA 1
ATOM 634 C C . GLY A 1 82 ? -2.952 -10.745 0.424 1.00 89.75 82 GLY A C 1
ATOM 635 O O . GLY A 1 82 ? -2.530 -11.191 1.486 1.00 89.75 82 GLY A O 1
ATOM 636 N N . VAL A 1 83 ? -3.253 -9.451 0.289 1.00 92.75 83 VAL A N 1
ATOM 637 C CA . VAL A 1 83 ? -3.268 -8.506 1.413 1.00 92.75 83 VAL A CA 1
ATOM 638 C C . VAL A 1 83 ? -4.642 -7.862 1.505 1.00 92.75 83 VAL A C 1
ATOM 640 O O . VAL A 1 83 ? -4.968 -6.936 0.760 1.00 92.75 83 VAL A O 1
ATOM 643 N N . HIS A 1 84 ? -5.430 -8.315 2.472 1.00 93.50 84 HIS A N 1
ATOM 644 C CA . HIS A 1 84 ? -6.780 -7.826 2.703 1.00 93.50 84 HIS A CA 1
ATOM 645 C C . HIS A 1 84 ? -6.782 -6.777 3.814 1.00 93.50 84 HIS A C 1
ATOM 647 O O . HIS A 1 84 ? -6.342 -7.017 4.940 1.00 93.50 84 HIS A O 1
ATOM 653 N N . LEU A 1 85 ? -7.283 -5.590 3.483 1.00 92.25 85 LEU A N 1
ATOM 654 C CA . LEU A 1 85 ? -7.415 -4.461 4.399 1.00 92.25 85 LEU A CA 1
ATOM 655 C C . LEU A 1 85 ? -8.878 -4.287 4.820 1.00 92.25 85 LEU A C 1
ATOM 657 O O . LEU A 1 85 ? -9.780 -4.598 4.039 1.00 92.25 85 LEU A O 1
ATOM 661 N N . PRO A 1 86 ? -9.142 -3.737 6.017 1.00 91.56 86 PRO A N 1
ATOM 662 C CA . PRO A 1 86 ? -10.506 -3.438 6.415 1.00 91.56 86 PRO A CA 1
ATOM 663 C C . PRO A 1 86 ? -11.083 -2.343 5.510 1.00 91.56 86 PRO A C 1
ATOM 665 O O . PRO A 1 86 ? -10.375 -1.431 5.082 1.00 91.56 86 PRO A O 1
ATOM 668 N N . SER A 1 87 ? -12.391 -2.400 5.247 1.00 89.81 87 SER A N 1
ATOM 669 C CA . SER A 1 87 ? -13.089 -1.498 4.312 1.00 89.81 87 SER A CA 1
ATOM 670 C C . SER A 1 87 ? -13.058 -0.016 4.708 1.00 89.81 87 SER A C 1
ATOM 672 O O . SER A 1 87 ? -13.398 0.853 3.909 1.00 89.81 87 SER A O 1
ATOM 674 N N . THR A 1 88 ? -12.641 0.281 5.938 1.00 91.12 88 THR A N 1
ATOM 675 C CA . THR A 1 88 ? -12.421 1.636 6.451 1.00 91.12 88 THR A CA 1
ATOM 676 C C . THR A 1 88 ? -11.086 2.237 6.007 1.00 91.12 88 THR A C 1
ATOM 678 O O . THR A 1 88 ? -10.864 3.430 6.214 1.00 91.12 88 THR A O 1
ATOM 681 N N . MET A 1 89 ? -10.184 1.449 5.415 1.00 92.44 89 MET A N 1
ATOM 682 C CA . MET A 1 89 ? -8.856 1.903 5.008 1.00 92.44 89 MET A CA 1
ATOM 683 C C . MET A 1 89 ? -8.850 2.438 3.580 1.00 92.44 89 MET A C 1
ATOM 685 O O . MET A 1 89 ? -9.465 1.891 2.669 1.00 92.44 89 MET A O 1
ATOM 689 N N . LEU A 1 90 ? -8.085 3.505 3.382 1.00 92.12 90 LEU A N 1
ATOM 690 C CA . LEU A 1 90 ? -7.847 4.133 2.092 1.00 92.12 90 LEU A CA 1
ATOM 691 C C . LEU A 1 90 ? -6.350 4.323 1.895 1.00 92.12 90 LEU A C 1
ATOM 693 O O . LEU A 1 90 ? -5.634 4.683 2.829 1.00 92.12 90 LEU A O 1
ATOM 697 N N . ILE A 1 91 ? -5.883 4.120 0.667 1.00 92.81 91 ILE A N 1
ATOM 698 C CA . ILE A 1 91 ? -4.477 4.287 0.305 1.00 92.81 91 ILE A CA 1
ATOM 699 C C . ILE A 1 91 ? -4.385 5.275 -0.846 1.00 92.81 91 ILE A C 1
ATOM 701 O O . ILE A 1 91 ? -5.041 5.111 -1.873 1.00 92.81 91 ILE A O 1
ATOM 705 N N . GLU A 1 92 ? -3.541 6.283 -0.669 1.00 90.88 92 GLU A N 1
ATOM 706 C CA . GLU A 1 92 ? -3.203 7.260 -1.696 1.00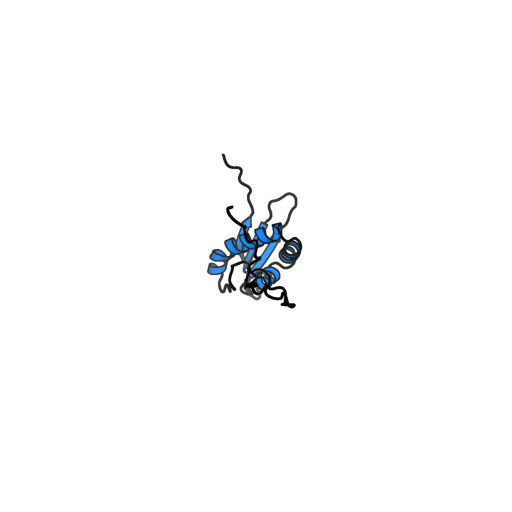 90.88 92 GLU A CA 1
ATOM 707 C C . GLU A 1 92 ? -1.714 7.113 -2.031 1.00 90.88 92 GLU A C 1
ATOM 709 O O . GLU A 1 92 ? -0.850 7.210 -1.153 1.00 90.88 92 GLU A O 1
ATOM 714 N N . VAL A 1 93 ? -1.423 6.836 -3.305 1.00 88.12 93 VAL A N 1
ATOM 715 C CA . VAL A 1 93 ? -0.061 6.694 -3.832 1.00 88.12 93 VAL A CA 1
ATOM 716 C C . VAL A 1 93 ? 0.246 7.918 -4.684 1.00 88.12 93 VAL A C 1
ATOM 718 O O . VAL A 1 93 ? -0.404 8.159 -5.699 1.00 88.12 93 VAL A O 1
ATOM 721 N N . THR A 1 94 ? 1.253 8.688 -4.283 1.00 83.75 94 THR A N 1
ATOM 722 C CA . THR A 1 94 ? 1.705 9.870 -5.018 1.00 83.75 94 THR A CA 1
ATOM 723 C C . THR A 1 94 ? 3.070 9.602 -5.627 1.00 83.75 94 THR A C 1
ATOM 725 O O . THR A 1 94 ? 4.065 9.413 -4.920 1.00 83.75 94 THR A O 1
ATOM 728 N N . LYS A 1 95 ? 3.116 9.646 -6.959 1.00 73.56 95 LYS A N 1
ATOM 729 C CA . LYS A 1 95 ? 4.338 9.600 -7.759 1.00 73.56 95 LYS A CA 1
ATOM 730 C C . LYS A 1 95 ? 4.565 10.992 -8.341 1.00 73.56 95 LYS A C 1
ATOM 732 O O . LYS A 1 95 ? 3.982 11.327 -9.366 1.00 73.56 95 LYS A O 1
ATOM 737 N N . SER A 1 96 ? 5.360 11.833 -7.684 1.00 60.78 96 SER A N 1
ATOM 738 C CA . SER A 1 96 ? 5.877 13.029 -8.355 1.00 60.78 96 SER A CA 1
ATOM 739 C C . SER A 1 96 ? 7.275 12.725 -8.885 1.00 60.78 96 SER A C 1
ATOM 741 O O . SER A 1 96 ? 8.049 12.009 -8.265 1.00 60.78 96 SER A O 1
ATOM 743 N N . VAL A 1 97 ? 7.581 13.214 -10.088 1.00 57.72 97 VAL A N 1
ATOM 744 C CA . VAL A 1 97 ? 8.892 13.013 -10.736 1.00 57.72 97 VAL A CA 1
ATOM 745 C C . VAL A 1 97 ? 9.986 13.819 -10.018 1.00 57.72 97 VAL A C 1
ATOM 747 O O . VAL A 1 97 ? 11.160 13.467 -10.078 1.00 57.72 97 VAL A O 1
ATOM 750 N N . ALA A 1 98 ? 9.590 14.884 -9.313 1.00 61.12 98 ALA A N 1
ATOM 751 C CA . ALA A 1 98 ? 10.473 15.759 -8.550 1.00 61.12 98 ALA A CA 1
ATOM 752 C C . ALA A 1 98 ? 10.568 15.403 -7.053 1.00 61.12 98 ALA A C 1
ATOM 754 O O . ALA A 1 98 ? 11.595 15.695 -6.442 1.00 61.12 98 ALA A O 1
ATOM 755 N N . ASP A 1 99 ? 9.550 14.764 -6.453 1.00 57.84 99 ASP A N 1
ATOM 756 C CA . ASP A 1 99 ? 9.621 14.305 -5.061 1.00 57.84 99 ASP A 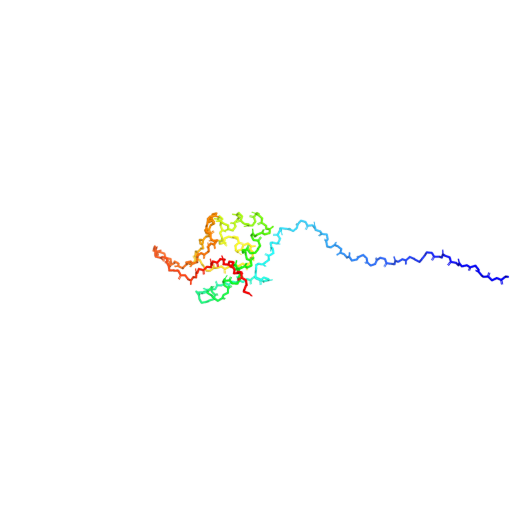CA 1
ATOM 757 C C . ASP A 1 99 ? 9.785 12.795 -4.948 1.00 57.84 99 ASP A C 1
ATOM 759 O O . ASP A 1 99 ? 9.528 11.996 -5.841 1.00 57.84 99 ASP A O 1
ATOM 763 N N . ARG A 1 100 ? 10.192 12.393 -3.751 1.00 69.75 100 ARG A N 1
ATOM 764 C CA . ARG A 1 100 ? 10.228 10.998 -3.335 1.00 69.75 100 ARG A CA 1
ATOM 765 C C . ARG A 1 100 ? 8.813 10.404 -3.405 1.00 69.75 100 ARG A C 1
ATOM 767 O O . ARG A 1 100 ? 7.886 11.077 -2.946 1.00 69.75 100 ARG A O 1
ATOM 774 N N . PRO A 1 101 ? 8.641 9.158 -3.889 1.00 75.50 101 PRO A N 1
ATOM 775 C CA . PRO A 1 101 ? 7.359 8.465 -3.835 1.00 75.50 101 PRO A CA 1
ATOM 776 C C . PRO A 1 101 ? 6.810 8.460 -2.409 1.00 75.50 101 PRO A C 1
ATOM 778 O O . PRO A 1 101 ? 7.543 8.171 -1.452 1.00 75.50 101 PRO A O 1
ATOM 781 N N . LYS A 1 102 ? 5.527 8.797 -2.276 1.00 84.88 102 LYS A N 1
ATOM 782 C CA . LYS A 1 102 ? 4.824 8.862 -0.992 1.00 84.88 102 LYS A CA 1
ATOM 783 C C . LYS A 1 102 ? 3.598 7.970 -1.049 1.00 84.88 102 LYS A C 1
ATOM 785 O O . LYS A 1 102 ? 2.810 8.060 -1.986 1.00 84.88 102 LYS A O 1
ATOM 790 N N . ILE A 1 103 ? 3.431 7.153 -0.020 1.00 89.94 103 ILE A N 1
ATOM 791 C CA . ILE A 1 103 ? 2.198 6.413 0.227 1.00 89.94 103 ILE A CA 1
ATOM 792 C C . ILE A 1 103 ? 1.612 6.944 1.523 1.00 89.94 103 ILE A C 1
ATOM 794 O O . ILE A 1 103 ? 2.306 7.007 2.541 1.00 89.94 103 ILE A O 1
ATOM 798 N N . VAL A 1 104 ? 0.342 7.326 1.497 1.00 91.25 104 VAL A N 1
ATOM 799 C CA . VAL A 1 104 ? -0.384 7.731 2.697 1.00 91.25 104 VAL A CA 1
ATOM 800 C C . VAL A 1 104 ? -1.565 6.800 2.891 1.00 91.25 104 VAL A C 1
ATOM 802 O O . VAL A 1 104 ? -2.348 6.574 1.971 1.00 91.25 104 VAL A O 1
ATOM 805 N N . VAL A 1 105 ? -1.675 6.255 4.099 1.00 93.12 105 VAL A N 1
ATOM 806 C CA . VAL A 1 105 ? -2.783 5.386 4.490 1.00 93.12 105 VAL A CA 1
ATOM 807 C C . VAL A 1 105 ? -3.676 6.161 5.439 1.00 93.12 105 VAL A C 1
ATOM 809 O O . VAL A 1 105 ? -3.218 6.713 6.449 1.00 93.12 105 VAL A O 1
ATOM 812 N N . TYR A 1 106 ? -4.955 6.190 5.109 1.00 94.19 106 TYR A N 1
ATOM 813 C CA . TYR A 1 106 ? -5.996 6.821 5.891 1.00 94.19 106 TYR A CA 1
ATOM 814 C C . TYR A 1 106 ? -6.982 5.778 6.395 1.00 94.19 106 TYR A C 1
ATOM 816 O O . TYR A 1 106 ? -7.205 4.752 5.764 1.00 94.19 106 TYR A O 1
ATOM 824 N N . GLU A 1 107 ? -7.612 6.100 7.509 1.00 92.81 107 GLU A N 1
ATOM 825 C CA . GLU A 1 107 ? -8.784 5.429 8.034 1.00 92.81 107 GLU A CA 1
ATOM 826 C C . GLU A 1 107 ? -9.951 6.414 7.960 1.00 92.81 107 GLU A C 1
ATOM 828 O O . GLU A 1 107 ? -9.852 7.559 8.417 1.00 92.81 107 GLU A O 1
ATOM 833 N N . GLN A 1 108 ? -11.054 5.979 7.368 1.00 92.31 108 GLN A N 1
ATOM 834 C CA . GLN A 1 108 ? -12.281 6.745 7.238 1.00 92.31 108 GLN A CA 1
ATOM 835 C C . GLN A 1 108 ? -13.434 5.911 7.786 1.00 92.31 108 GLN A C 1
ATOM 837 O O . GLN A 1 108 ? -13.703 4.804 7.320 1.00 92.31 108 GLN A O 1
ATOM 842 N N . GLN A 1 109 ? -14.128 6.450 8.789 1.00 88.50 109 GLN A N 1
ATOM 843 C CA . GLN A 1 109 ? -15.295 5.771 9.337 1.00 88.50 109 GLN A CA 1
ATOM 844 C C . GLN A 1 109 ? -16.457 5.777 8.332 1.00 88.50 109 GLN A C 1
ATOM 846 O O . GLN A 1 109 ? -16.654 6.785 7.639 1.00 88.50 109 GLN A O 1
ATOM 851 N N . PRO A 1 110 ? -17.267 4.704 8.280 1.00 83.06 110 PRO A N 1
ATOM 852 C CA . PRO A 1 110 ? -18.442 4.647 7.420 1.00 83.06 110 PRO A CA 1
ATOM 853 C C . PRO A 1 110 ? -19.381 5.830 7.690 1.00 83.06 110 PRO A C 1
ATOM 855 O O . PRO A 1 110 ? -19.742 6.102 8.832 1.00 83.06 110 PRO A O 1
ATOM 858 N N . GLY A 1 111 ? -19.753 6.566 6.641 1.00 83.81 111 GLY A N 1
ATOM 859 C CA . GLY A 1 111 ? -20.638 7.734 6.746 1.00 83.81 111 GLY A CA 1
ATOM 860 C C . GLY A 1 111 ? -19.963 9.047 7.169 1.00 83.81 111 GLY A C 1
ATOM 861 O O . GLY A 1 111 ? -20.597 10.099 7.096 1.00 83.81 111 GLY A O 1
ATOM 862 N N . SER A 1 112 ? -18.680 9.036 7.542 1.00 86.56 112 SER A N 1
ATOM 863 C CA . SER A 1 112 ? -17.916 10.255 7.831 1.00 86.56 112 SER A CA 1
ATOM 864 C C . SER A 1 112 ? -17.119 10.712 6.610 1.00 86.56 112 SER A C 1
ATOM 866 O O . SER A 1 112 ? -16.567 9.890 5.887 1.00 86.56 112 SER A O 1
ATOM 868 N N . LYS A 1 113 ? -17.006 12.029 6.387 1.00 85.44 113 LYS A N 1
ATOM 869 C CA . LYS A 1 113 ? -16.075 12.611 5.392 1.00 85.44 113 LYS A CA 1
ATOM 870 C C . LYS A 1 113 ? -14.650 12.769 5.937 1.00 85.44 113 LYS A C 1
ATOM 872 O O . LYS A 1 113 ? -13.745 13.142 5.195 1.00 85.44 113 LYS A O 1
ATOM 877 N N . PHE A 1 114 ? -14.458 12.545 7.236 1.00 88.62 114 PHE A N 1
ATOM 878 C CA . PHE A 1 114 ? -13.180 12.751 7.901 1.00 88.62 114 PHE A CA 1
ATOM 879 C C . PHE A 1 114 ? -12.245 11.559 7.677 1.00 88.62 114 PHE A C 1
ATOM 881 O O . PHE A 1 114 ? -12.588 10.424 8.006 1.00 88.62 114 PHE A O 1
ATOM 888 N N . LYS A 1 115 ? -11.045 11.842 7.160 1.00 91.00 115 LYS A N 1
ATOM 889 C CA . LYS A 1 115 ? -9.961 10.873 6.971 1.00 91.00 115 LYS A CA 1
ATOM 890 C C . LYS A 1 115 ? -8.901 11.073 8.057 1.00 91.00 115 LYS A C 1
ATOM 892 O O . LYS A 1 115 ? -8.257 12.121 8.109 1.00 91.00 115 LYS A O 1
ATOM 897 N N . SER A 1 116 ? -8.687 10.071 8.906 1.00 91.44 116 SER A N 1
ATOM 898 C CA . SER A 1 116 ? -7.598 10.056 9.888 1.00 91.44 116 SER A CA 1
ATOM 899 C C . SER A 1 116 ? -6.364 9.401 9.276 1.00 91.44 116 SER A C 1
ATOM 901 O O . SER A 1 116 ? -6.440 8.279 8.789 1.00 91.44 116 SER A O 1
ATOM 903 N N . ARG A 1 117 ? -5.207 10.071 9.278 1.00 92.88 117 ARG A N 1
ATOM 904 C CA . ARG A 1 117 ? -3.967 9.474 8.754 1.00 92.88 117 ARG A CA 1
ATOM 905 C C . ARG A 1 117 ? -3.444 8.408 9.722 1.00 92.88 117 ARG A C 1
ATOM 907 O O . ARG A 1 117 ? -3.145 8.722 10.875 1.00 92.88 117 ARG A O 1
ATOM 914 N N . VAL A 1 118 ? -3.296 7.176 9.241 1.00 91.12 118 VAL A N 1
ATOM 915 C CA . VAL A 1 118 ? -2.790 6.032 10.019 1.00 91.12 118 VAL A CA 1
ATOM 916 C C . VAL A 1 118 ? -1.272 5.956 9.932 1.00 91.12 118 VAL A C 1
ATOM 918 O O . VAL A 1 118 ? -0.596 5.919 10.960 1.00 91.12 118 VAL A O 1
ATOM 921 N N . LEU A 1 119 ? -0.733 5.978 8.711 1.00 91.56 119 LEU A N 1
ATOM 922 C CA . LEU A 1 119 ? 0.705 5.988 8.456 1.00 91.56 119 LEU A CA 1
ATOM 923 C C . LEU A 1 119 ? 1.022 6.722 7.154 1.00 91.56 119 LEU A C 1
ATOM 925 O O . LEU A 1 119 ? 0.164 6.906 6.290 1.00 91.56 119 LEU A O 1
ATOM 929 N N . TYR A 1 120 ? 2.274 7.144 7.026 1.00 89.12 120 TYR A N 1
ATOM 930 C CA . TYR A 1 120 ? 2.838 7.573 5.757 1.00 89.12 120 TYR A CA 1
ATOM 931 C C . TYR A 1 120 ? 4.166 6.850 5.556 1.00 89.12 120 TYR A C 1
ATOM 933 O O . TYR A 1 120 ? 4.938 6.687 6.501 1.00 89.12 120 TYR A O 1
ATOM 941 N N . LEU A 1 121 ? 4.410 6.413 4.329 1.00 86.12 121 LEU A N 1
ATOM 942 C CA . LEU A 1 121 ? 5.654 5.790 3.917 1.00 86.12 121 LEU A CA 1
ATOM 943 C C . LEU A 1 121 ? 6.289 6.669 2.841 1.00 86.12 121 LEU A C 1
ATOM 945 O O . LEU A 1 121 ? 5.636 7.046 1.867 1.00 86.12 121 LEU A O 1
ATOM 949 N N . GLN A 1 122 ? 7.561 7.007 3.034 1.00 82.75 122 GLN A N 1
ATOM 950 C CA . GLN A 1 122 ? 8.349 7.766 2.071 1.00 82.75 122 GLN A CA 1
ATOM 951 C C . GLN A 1 122 ? 9.681 7.057 1.858 1.00 82.75 122 GLN A C 1
ATOM 953 O O . GLN A 1 122 ? 10.415 6.804 2.812 1.00 82.75 122 GLN A O 1
ATOM 958 N N . LEU A 1 123 ? 10.017 6.789 0.599 1.00 74.00 123 LEU A N 1
ATOM 959 C CA . LEU A 1 123 ? 11.318 6.231 0.243 1.00 74.00 123 LEU A CA 1
ATOM 960 C C . LEU A 1 123 ? 12.387 7.325 0.311 1.00 74.00 123 LEU A C 1
ATOM 962 O O . LEU A 1 123 ? 12.398 8.259 -0.494 1.00 74.00 123 LEU A O 1
ATOM 966 N N . VAL A 1 124 ? 13.303 7.214 1.270 1.00 75.19 124 VAL A N 1
ATOM 967 C CA . VAL A 1 124 ? 14.478 8.086 1.377 1.00 75.19 124 VAL A CA 1
ATOM 968 C C . VAL A 1 124 ? 15.718 7.330 0.916 1.00 75.19 124 VAL A C 1
ATOM 970 O O . VAL A 1 124 ? 15.985 6.223 1.367 1.00 75.19 124 VAL A O 1
ATOM 973 N N . MET A 1 125 ? 16.480 7.932 0.004 1.00 70.19 125 MET A N 1
ATOM 974 C CA . MET A 1 125 ? 17.833 7.465 -0.297 1.00 70.19 125 MET A CA 1
ATOM 975 C C . MET A 1 125 ? 18.777 8.119 0.701 1.00 70.19 125 MET A C 1
ATOM 977 O O . MET A 1 125 ? 18.796 9.349 0.802 1.00 70.19 125 MET A O 1
ATOM 981 N N . VAL A 1 126 ? 19.538 7.301 1.421 1.00 77.69 126 VAL A N 1
ATOM 982 C CA . VAL A 1 126 ? 20.593 7.752 2.328 1.00 77.69 126 VAL A CA 1
ATOM 983 C C . VAL A 1 126 ? 21.921 7.339 1.709 1.00 77.69 126 VAL A C 1
ATOM 985 O O . VAL A 1 126 ? 22.147 6.155 1.474 1.00 77.69 126 VAL A O 1
ATOM 988 N N . ALA A 1 127 ? 22.787 8.306 1.414 1.00 72.31 127 ALA A N 1
ATOM 989 C CA . ALA A 1 127 ? 24.180 8.017 1.103 1.00 72.31 127 ALA A CA 1
ATOM 990 C C . ALA A 1 127 ? 24.921 7.802 2.431 1.00 72.31 127 ALA A C 1
ATOM 992 O O . ALA A 1 127 ? 24.817 8.635 3.333 1.00 72.31 127 ALA A O 1
ATOM 993 N N . GLY A 1 128 ? 25.600 6.662 2.573 1.00 73.56 128 GLY A N 1
ATOM 994 C CA . GLY A 1 128 ? 26.418 6.364 3.748 1.00 73.56 128 GLY A CA 1
ATOM 995 C C . GLY A 1 128 ? 27.605 7.322 3.864 1.00 73.56 128 GLY A C 1
ATOM 996 O O . GLY A 1 128 ? 28.091 7.828 2.852 1.00 73.56 128 GLY A O 1
ATOM 997 N N . LYS A 1 129 ? 28.033 7.579 5.101 1.00 53.44 129 LYS A N 1
ATOM 998 C CA . LYS A 1 129 ? 29.261 8.319 5.409 1.00 53.44 129 LYS A CA 1
ATOM 999 C C . LYS A 1 129 ? 30.479 7.412 5.281 1.00 53.44 129 LYS A C 1
ATOM 1001 O O . LYS A 1 129 ? 30.352 6.237 5.689 1.00 53.44 129 LYS A O 1
#

pLDDT: mean 78.33, std 16.59, range [34.81, 94.19]

Secondary structure (DSSP, 8-state):
-------PPPP-----------------PPPTTSS-EE--SHHHHHHHHHHHHHHHHHHHHH-HHHHHHHHH-HHHHHHTTTEE--TTEEEEEE--SSS--EEEEEEE-TT--PEEEEEEEE-------